Protein AF-A0AAW6DCC6-F1 (afdb_monomer_lite)

Foldseek 3Di:
DVVVCLVVLHAAEDEDFLVLADDPPLQPPRHQAEFEDPPQPDDPLAKAFADDPPGDRSSRIYDYDDDDPPDRGDRVVGRVSLVVQQVVVCVVVVPDGSVNSVVSVNVRHDPDDHRPDHRHHDDPPPDDPPDDDDDPVPDDPVRVVVVVVVCVVVVDDDAAEDCDDPDPRHDDCPVSDDDD

Radius of gyration: 19.12 Å; chains: 1; bounding box: 44×38×49 Å

InterPro domains:
  IPR036852 Peptidase S8/S53 domain superfamily [SSF52743] (4-107)

Organism: Mediterraneibacter gnavus (NCBI:txid33038)

Sequence (180 aa):
MRKKLLKQNTIIVAAYHNNNIRTYPACFPGVFGVRQDREGVLCENQFMFQQQAGVCCENLIVAHRWGSQGETASNSYAAPVISGYITKFLEHKPEAKFQQVSKFLKCKSEKGQEYPSALQKVLRKERSIEIPIIVGLGLFCDEMLQLRNCFTKSGYGVVILQEIKTTSDAIPMDYYFEEK

Secondary structure (DSSP, 8-state):
-HHHHHHTT--EEEEPPTTSB--TTTTSTTEEEEEE-SSS-S-TT-EEE---TTS-GGG-EEE---S-TTSPP-GGGHHHHHHHHHHHHHHH-TT--HHHHHHHHHHHSB-S---SSPPBSS--TTS---S-----TT--HHHHHHHHHHHHHTT-----EESS--STTPEEGGGTSPP-

pLDDT: mean 82.65, std 12.83, range [42.31, 97.5]

Structure (mmCIF, N/CA/C/O backbone):
data_AF-A0AAW6DCC6-F1
#
_entry.id   AF-A0AAW6DCC6-F1
#
loop_
_atom_site.group_PDB
_atom_site.id
_atom_site.type_symbol
_atom_site.label_atom_id
_atom_site.label_alt_id
_atom_site.label_comp_id
_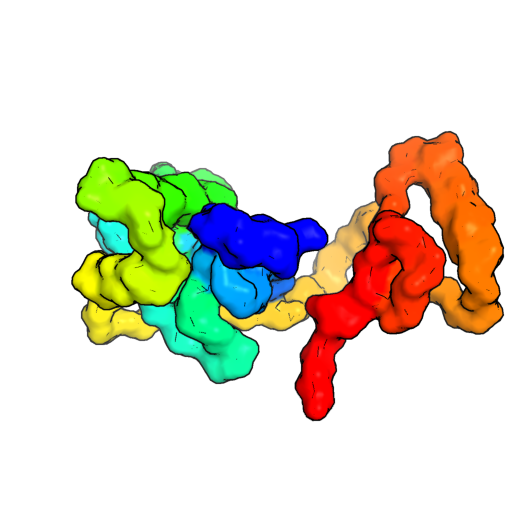atom_site.label_asym_id
_atom_site.label_entity_id
_atom_site.label_seq_id
_atom_site.pdbx_PDB_ins_code
_atom_site.Cartn_x
_atom_site.Cartn_y
_atom_site.Cartn_z
_atom_site.occupancy
_atom_site.B_iso_or_equiv
_atom_site.auth_seq_id
_atom_site.auth_comp_id
_atom_site.auth_asym_id
_atom_site.auth_atom_id
_atom_site.pdbx_PDB_model_num
ATOM 1 N N . MET A 1 1 ? 2.034 -14.257 -5.973 1.00 53.94 1 MET A N 1
ATOM 2 C CA . MET A 1 1 ? 2.080 -13.976 -4.518 1.00 53.94 1 MET A CA 1
ATOM 3 C C . MET A 1 1 ? 0.792 -13.312 -4.003 1.00 53.94 1 MET A C 1
ATOM 5 O O . MET A 1 1 ? 0.061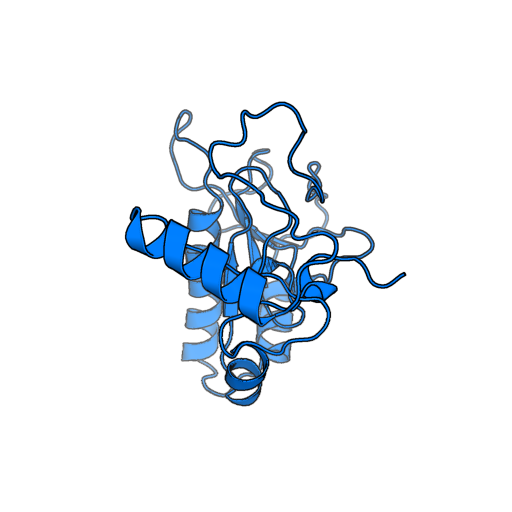 -13.982 -3.289 1.00 53.94 1 MET A O 1
ATOM 9 N N . ARG A 1 2 ? 0.417 -12.090 -4.435 1.00 57.75 2 ARG A N 1
ATOM 10 C CA . ARG A 1 2 ? -0.811 -11.368 -3.996 1.00 57.75 2 ARG A CA 1
ATOM 11 C C . ARG A 1 2 ? -2.111 -12.183 -4.052 1.00 57.75 2 ARG A C 1
ATOM 13 O O . ARG A 1 2 ? -2.798 -12.305 -3.048 1.00 57.75 2 ARG A O 1
ATOM 20 N N . LYS A 1 3 ? -2.438 -12.778 -5.210 1.00 60.53 3 LYS A N 1
ATOM 21 C CA . LYS A 1 3 ? -3.669 -13.579 -5.395 1.00 60.53 3 LYS A CA 1
ATOM 22 C C . LYS A 1 3 ? -3.776 -14.750 -4.403 1.00 60.53 3 LYS A C 1
ATOM 24 O O . LYS A 1 3 ? -4.884 -15.152 -4.080 1.00 60.53 3 LYS A O 1
ATOM 29 N N . LYS A 1 4 ? -2.647 -15.289 -3.921 1.00 66.69 4 LYS A N 1
ATOM 30 C CA . LYS A 1 4 ? -2.614 -16.366 -2.919 1.00 66.69 4 LYS A CA 1
ATOM 31 C C . LYS A 1 4 ? -2.893 -15.817 -1.515 1.00 66.69 4 LYS A C 1
ATOM 33 O O . LYS A 1 4 ? -3.758 -16.352 -0.840 1.00 66.69 4 LYS A O 1
ATOM 38 N N . LEU A 1 5 ? -2.252 -14.707 -1.142 1.00 69.81 5 LEU A N 1
ATOM 39 C CA . LEU A 1 5 ? -2.439 -14.044 0.157 1.00 69.81 5 LEU A CA 1
ATOM 40 C C . LEU A 1 5 ? -3.860 -13.489 0.339 1.00 69.81 5 LEU A C 1
ATOM 42 O O . LEU A 1 5 ? -4.485 -13.711 1.369 1.00 69.81 5 LEU A O 1
ATOM 46 N N . LEU A 1 6 ? -4.424 -12.857 -0.697 1.00 64.50 6 LEU A N 1
ATOM 47 C CA . LEU A 1 6 ? -5.812 -12.378 -0.651 1.00 64.50 6 LEU A CA 1
ATOM 48 C C . LEU A 1 6 ? -6.816 -13.533 -0.507 1.00 64.50 6 LEU A C 1
ATOM 50 O O . LEU A 1 6 ? -7.808 -13.400 0.202 1.00 64.50 6 LEU A O 1
ATOM 54 N N . LYS A 1 7 ? -6.546 -14.691 -1.129 1.00 68.00 7 LYS A N 1
ATOM 55 C CA . LYS A 1 7 ? -7.353 -15.911 -0.943 1.00 68.00 7 LYS A CA 1
ATOM 56 C C . LYS A 1 7 ? -7.233 -16.495 0.469 1.00 68.00 7 LYS A C 1
ATOM 58 O O . LYS A 1 7 ? -8.154 -17.165 0.912 1.00 68.00 7 LYS A O 1
ATOM 63 N N . GLN A 1 8 ? -6.132 -16.225 1.168 1.00 77.75 8 GLN A N 1
ATOM 64 C CA . GLN A 1 8 ? -5.892 -16.626 2.559 1.00 77.75 8 GLN A CA 1
ATOM 65 C C . GLN A 1 8 ? -6.407 -15.590 3.573 1.00 77.75 8 GLN A C 1
ATOM 67 O O . GLN A 1 8 ? -6.028 -15.638 4.738 1.00 77.75 8 GLN A O 1
ATOM 72 N N . ASN A 1 9 ? -7.246 -14.640 3.140 1.00 81.50 9 ASN A N 1
ATOM 73 C CA . ASN A 1 9 ? -7.773 -13.552 3.970 1.00 81.50 9 ASN A CA 1
ATOM 74 C C . ASN A 1 9 ? -6.679 -12.688 4.636 1.00 81.50 9 ASN A C 1
ATOM 76 O O . ASN A 1 9 ? -6.914 -12.049 5.657 1.00 81.50 9 ASN A O 1
ATOM 80 N N . THR A 1 10 ? -5.473 -12.645 4.060 1.00 88.12 10 THR A N 1
ATOM 81 C CA . THR A 1 10 ? -4.387 -11.799 4.563 1.00 88.12 10 THR A CA 1
ATOM 82 C C . THR A 1 10 ? -4.643 -10.341 4.193 1.00 88.12 10 THR A C 1
ATOM 84 O O . THR A 1 10 ? -4.795 -10.009 3.014 1.00 88.12 10 THR A O 1
ATOM 87 N N . ILE A 1 11 ? -4.640 -9.460 5.194 1.00 93.31 11 ILE A N 1
ATOM 88 C CA . ILE A 1 11 ? -4.696 -8.012 4.992 1.00 93.31 11 ILE A CA 1
ATOM 89 C C . ILE A 1 11 ? -3.291 -7.493 4.687 1.00 93.31 11 ILE A C 1
ATOM 91 O O . ILE A 1 11 ? -2.349 -7.764 5.426 1.00 93.31 11 ILE A O 1
ATOM 95 N N . ILE A 1 12 ? -3.147 -6.753 3.588 1.00 94.25 12 ILE A N 1
ATOM 96 C CA . ILE A 1 12 ? -1.859 -6.219 3.137 1.00 94.25 12 ILE A CA 1
ATOM 97 C C . ILE A 1 12 ? -1.893 -4.699 3.261 1.00 94.25 12 ILE A C 1
ATOM 99 O O . ILE A 1 12 ? -2.787 -4.054 2.712 1.00 94.25 12 ILE A O 1
ATOM 103 N N . VAL A 1 13 ? -0.893 -4.139 3.938 1.00 95.88 13 VAL A N 1
ATOM 104 C CA . VAL A 1 13 ? -0.618 -2.700 4.000 1.00 95.88 13 VAL A CA 1
ATOM 105 C C . VAL A 1 13 ? 0.744 -2.466 3.358 1.00 95.88 13 VAL A C 1
ATOM 107 O O . VAL A 1 13 ? 1.698 -3.174 3.674 1.00 95.88 13 VAL A O 1
ATOM 110 N N . ALA A 1 14 ? 0.846 -1.512 2.438 1.00 94.25 14 ALA A N 1
ATOM 111 C CA . ALA A 1 14 ? 2.095 -1.241 1.736 1.00 94.25 14 ALA A CA 1
ATOM 112 C C . ALA A 1 14 ? 2.299 0.255 1.502 1.00 94.25 14 ALA A C 1
ATOM 114 O O . ALA A 1 14 ? 1.384 0.966 1.088 1.00 94.25 14 ALA A O 1
ATOM 115 N N . ALA A 1 15 ? 3.522 0.719 1.752 1.00 93.12 15 ALA A N 1
ATOM 116 C CA . ALA A 1 15 ? 3.904 2.106 1.546 1.00 93.12 15 ALA A CA 1
ATOM 117 C C . ALA A 1 15 ? 4.224 2.401 0.075 1.00 93.12 15 ALA A C 1
ATOM 119 O O . ALA A 1 15 ? 4.800 1.577 -0.641 1.00 93.12 15 ALA A O 1
ATOM 120 N N . TYR A 1 16 ? 3.891 3.616 -0.352 1.00 91.12 16 TYR A N 1
ATOM 121 C CA . TYR A 1 16 ? 4.383 4.174 -1.609 1.00 91.12 16 TYR A CA 1
ATOM 122 C C . TYR A 1 16 ? 5.860 4.551 -1.545 1.00 91.12 16 TYR A C 1
ATOM 124 O O . TYR A 1 16 ? 6.420 4.726 -0.465 1.00 91.12 16 TYR A O 1
ATOM 132 N N . HIS A 1 17 ? 6.478 4.788 -2.705 1.00 86.88 17 HIS A N 1
ATOM 133 C CA . HIS A 1 17 ? 7.816 5.380 -2.767 1.00 86.88 17 HIS A CA 1
ATOM 134 C C . HIS A 1 17 ? 7.890 6.684 -1.965 1.00 86.88 17 HIS A C 1
ATOM 136 O O . HIS A 1 17 ? 6.961 7.490 -2.021 1.00 86.88 17 HIS A O 1
ATOM 142 N N . ASN A 1 18 ? 9.040 6.986 -1.358 1.00 84.88 18 ASN A N 1
ATOM 143 C CA . ASN A 1 18 ? 9.298 8.226 -0.609 1.00 84.88 18 ASN A CA 1
ATOM 144 C C . ASN A 1 18 ? 9.216 9.524 -1.435 1.00 84.88 18 ASN A C 1
ATOM 146 O O . ASN A 1 18 ? 9.450 10.600 -0.901 1.00 84.88 18 ASN A O 1
ATOM 150 N N . ASN A 1 19 ? 8.828 9.454 -2.705 1.00 81.81 19 ASN A N 1
ATOM 151 C CA . ASN A 1 19 ? 8.560 10.610 -3.561 1.00 81.81 19 ASN A CA 1
ATOM 152 C C . ASN A 1 19 ? 7.064 10.707 -3.928 1.00 81.81 19 ASN A C 1
ATOM 154 O O . ASN A 1 19 ? 6.723 11.411 -4.869 1.00 81.81 19 ASN A O 1
ATOM 158 N N . ASN A 1 20 ? 6.177 9.977 -3.235 1.00 85.62 20 ASN A N 1
ATOM 159 C CA . ASN A 1 20 ? 4.752 9.851 -3.577 1.00 85.62 20 ASN A CA 1
ATOM 160 C C . ASN A 1 20 ? 4.531 9.390 -5.026 1.00 85.62 20 ASN A C 1
ATOM 162 O O . ASN A 1 20 ? 3.673 9.906 -5.742 1.00 85.62 20 ASN A O 1
ATOM 166 N N . ILE A 1 21 ? 5.324 8.403 -5.445 1.00 85.25 21 ILE A N 1
ATOM 167 C CA . ILE A 1 21 ? 5.211 7.755 -6.752 1.00 85.25 21 ILE A CA 1
ATOM 168 C C . ILE A 1 21 ? 4.468 6.439 -6.563 1.00 85.25 21 ILE A C 1
ATOM 170 O O . ILE A 1 21 ? 4.719 5.718 -5.592 1.00 85.25 21 ILE A O 1
ATOM 174 N N . ARG A 1 22 ? 3.563 6.139 -7.498 1.00 85.06 22 ARG A N 1
ATOM 175 C CA . ARG A 1 22 ? 2.881 4.849 -7.597 1.00 85.06 22 ARG A CA 1
ATOM 176 C C . ARG A 1 22 ? 3.906 3.721 -7.596 1.00 85.06 22 ARG A C 1
ATOM 178 O O . ARG A 1 22 ? 4.792 3.671 -8.443 1.00 85.06 22 ARG A O 1
ATOM 185 N N . THR A 1 23 ? 3.765 2.807 -6.648 1.00 83.38 23 THR A N 1
ATOM 186 C CA . THR A 1 23 ? 4.609 1.620 -6.539 1.00 83.38 23 THR A CA 1
ATOM 187 C C . THR A 1 23 ? 3.766 0.407 -6.214 1.00 83.38 23 THR A C 1
ATOM 189 O O . THR A 1 23 ? 2.689 0.489 -5.618 1.00 83.38 23 THR A O 1
ATOM 192 N N . TYR A 1 24 ? 4.285 -0.748 -6.596 1.00 85.69 24 TYR A N 1
ATOM 193 C CA . TYR A 1 24 ? 3.701 -2.032 -6.258 1.00 85.69 24 TYR A CA 1
ATOM 194 C C . TYR A 1 24 ? 4.430 -2.613 -5.040 1.00 85.69 24 TYR A C 1
ATOM 196 O O . TYR A 1 24 ? 5.650 -2.481 -4.955 1.00 85.69 24 TYR A O 1
ATOM 204 N N . PRO A 1 25 ? 3.711 -3.228 -4.081 1.00 89.94 25 PRO A N 1
ATOM 205 C CA . PRO A 1 25 ? 2.302 -3.627 -4.160 1.00 89.94 25 PRO A CA 1
ATOM 206 C C . PRO A 1 25 ? 1.270 -2.568 -3.718 1.00 89.94 25 PRO A C 1
ATOM 208 O O . PRO A 1 25 ? 0.082 -2.872 -3.760 1.00 89.94 25 PRO A O 1
ATOM 211 N N . ALA A 1 26 ? 1.675 -1.358 -3.314 1.00 90.19 26 ALA A N 1
ATOM 212 C CA . ALA A 1 26 ? 0.780 -0.341 -2.737 1.00 90.19 26 ALA A CA 1
ATOM 213 C C . ALA A 1 26 ? -0.397 0.080 -3.642 1.00 90.19 26 ALA A C 1
ATOM 215 O O . ALA A 1 26 ? -1.468 0.372 -3.120 1.00 90.19 26 ALA A O 1
ATOM 216 N N . CYS A 1 27 ? -0.227 0.041 -4.969 1.00 88.81 27 CYS A N 1
ATOM 217 C CA . CYS A 1 27 ? -1.282 0.313 -5.959 1.00 88.81 27 CYS A CA 1
ATOM 218 C C . CYS A 1 27 ? -2.248 -0.854 -6.239 1.00 88.81 27 CYS A C 1
ATOM 220 O O . CYS A 1 27 ? -3.168 -0.693 -7.036 1.00 88.81 27 CYS A O 1
ATOM 222 N N . PHE A 1 28 ? -2.022 -2.060 -5.711 1.00 88.00 28 PHE A N 1
ATOM 223 C CA . PHE A 1 28 ? -2.854 -3.198 -6.105 1.00 88.00 28 PHE A CA 1
ATOM 224 C C . PHE A 1 28 ? -4.255 -3.147 -5.469 1.00 88.00 28 PHE A C 1
ATOM 226 O O . PHE A 1 28 ? -4.356 -2.906 -4.264 1.00 88.00 28 PHE A O 1
ATOM 233 N N . PRO A 1 29 ? -5.326 -3.504 -6.210 1.00 87.94 29 PRO A N 1
ATOM 234 C CA . PRO A 1 29 ? -6.647 -3.691 -5.616 1.00 87.94 29 PRO A CA 1
ATOM 235 C C . PRO A 1 29 ? -6.606 -4.706 -4.468 1.00 87.94 29 PRO A C 1
ATOM 237 O O . PRO A 1 29 ? -5.987 -5.775 -4.594 1.00 87.94 29 PRO A O 1
ATOM 240 N N . GLY A 1 30 ? -7.266 -4.375 -3.355 1.00 89.38 30 GLY A N 1
ATOM 241 C CA . GLY A 1 30 ? -7.236 -5.181 -2.130 1.00 89.38 30 GLY A CA 1
ATOM 242 C C . GLY A 1 30 ? -5.988 -4.993 -1.255 1.00 89.38 30 GLY A C 1
ATOM 243 O O . GLY A 1 30 ? -5.783 -5.770 -0.323 1.00 89.38 30 GLY A O 1
ATOM 244 N N . VAL A 1 31 ? -5.146 -3.997 -1.542 1.00 94.25 31 VAL A N 1
ATOM 245 C CA . VAL A 1 31 ? -4.030 -3.572 -0.681 1.00 94.25 31 VAL A CA 1
ATOM 246 C C . VAL A 1 31 ? -4.354 -2.205 -0.092 1.00 94.25 31 VAL A C 1
ATOM 248 O O . VAL A 1 31 ? -4.841 -1.326 -0.793 1.00 94.25 31 VAL A O 1
ATOM 251 N N . PHE A 1 32 ? -4.062 -2.002 1.189 1.00 97.00 32 PHE A N 1
ATOM 252 C CA . PHE A 1 32 ? -4.100 -0.673 1.786 1.00 97.00 32 PHE A CA 1
ATOM 253 C C . PHE A 1 32 ? -2.802 0.065 1.449 1.00 97.00 32 PHE A C 1
ATOM 255 O O . PHE A 1 32 ? -1.752 -0.184 2.043 1.00 97.00 32 PHE A O 1
ATOM 262 N N . GLY A 1 33 ? -2.873 0.922 0.433 1.00 96.12 33 GLY A N 1
ATOM 263 C CA . GLY A 1 33 ? -1.758 1.743 -0.036 1.00 96.12 33 GLY A CA 1
ATOM 264 C C . GLY A 1 33 ? -1.648 3.009 0.802 1.00 96.12 33 GLY A C 1
ATOM 265 O O . GLY A 1 33 ? -2.631 3.740 0.937 1.00 96.12 33 GLY A O 1
ATOM 266 N N . VAL A 1 34 ? -0.470 3.261 1.372 1.00 95.50 34 VAL A N 1
ATOM 267 C CA . VAL A 1 34 ? -0.283 4.332 2.359 1.00 95.50 34 VAL A CA 1
ATOM 268 C C . VAL A 1 34 ? 0.853 5.282 1.999 1.00 95.50 34 VAL A C 1
ATOM 270 O O . VAL A 1 34 ? 1.883 4.893 1.438 1.00 95.50 34 VAL A O 1
ATOM 273 N N . ARG A 1 35 ? 0.688 6.542 2.386 1.00 93.31 35 ARG A N 1
ATOM 274 C CA . ARG A 1 35 ? 1.736 7.562 2.373 1.00 93.31 35 ARG A CA 1
ATOM 275 C C . ARG A 1 35 ? 1.669 8.410 3.632 1.00 93.31 35 ARG A C 1
ATOM 277 O O . ARG A 1 35 ? 0.653 8.454 4.320 1.00 93.31 35 ARG A O 1
ATOM 284 N N . GLN A 1 36 ? 2.778 9.064 3.920 1.00 91.75 36 GLN A N 1
ATOM 285 C CA . GLN A 1 36 ? 2.880 9.973 5.045 1.00 91.75 36 GLN A CA 1
ATOM 286 C C . GLN A 1 36 ? 2.369 11.361 4.639 1.00 91.75 36 GLN A C 1
ATOM 288 O O . GLN A 1 36 ? 2.588 11.787 3.501 1.00 91.75 36 GLN A O 1
ATOM 293 N N . ASP A 1 37 ? 1.713 12.054 5.565 1.00 91.19 37 ASP A N 1
ATOM 294 C CA . ASP A 1 37 ? 1.382 13.467 5.435 1.00 91.19 37 ASP A CA 1
ATOM 295 C C . ASP A 1 37 ? 2.664 14.307 5.394 1.00 91.19 37 ASP A C 1
ATOM 297 O O . ASP A 1 37 ? 3.523 14.226 6.269 1.00 91.19 37 ASP A O 1
ATOM 301 N N . ARG A 1 38 ? 2.815 15.095 4.339 1.00 86.69 38 ARG A N 1
ATOM 302 C CA . ARG A 1 38 ? 3.950 16.004 4.125 1.00 86.69 38 ARG A CA 1
ATOM 303 C C . ARG A 1 38 ? 3.539 17.464 4.146 1.00 86.69 38 ARG A C 1
ATOM 305 O O . ARG A 1 38 ? 4.409 18.323 4.143 1.00 86.69 38 ARG A O 1
ATOM 312 N N . GLU A 1 39 ? 2.239 17.706 4.126 1.00 86.75 39 GLU A N 1
ATOM 313 C CA . GLU A 1 39 ? 1.622 19.018 3.991 1.00 86.75 39 GLU A CA 1
ATOM 314 C C . GLU A 1 39 ? 1.175 19.541 5.368 1.00 86.75 39 GLU A C 1
ATOM 316 O O . GLU A 1 39 ? 0.868 20.718 5.506 1.00 86.75 39 GLU A O 1
ATOM 321 N N . GLY A 1 40 ? 1.181 18.681 6.398 1.00 87.44 40 GLY A N 1
ATOM 322 C CA . GLY A 1 40 ? 0.886 19.053 7.783 1.00 87.44 40 GLY A CA 1
ATOM 323 C C . GLY A 1 40 ? -0.599 19.312 8.029 1.00 87.44 40 GLY A C 1
ATOM 324 O O . GLY A 1 40 ? -0.948 20.145 8.861 1.00 87.44 40 GLY A O 1
ATOM 325 N N . VAL A 1 41 ? -1.467 18.635 7.276 1.00 89.88 41 VAL A N 1
ATOM 326 C CA . VAL A 1 41 ? -2.930 18.787 7.350 1.00 89.88 41 VAL A CA 1
ATOM 327 C C . VAL A 1 41 ? -3.546 17.931 8.453 1.00 89.88 41 VAL A C 1
ATOM 329 O O . VAL A 1 41 ? -4.598 18.275 8.984 1.00 89.88 41 VAL A O 1
ATOM 332 N N . LEU A 1 42 ? -2.905 16.814 8.789 1.00 91.12 42 LEU A N 1
ATOM 333 C CA . LEU A 1 42 ? -3.354 15.878 9.808 1.00 91.12 42 LEU A CA 1
ATOM 334 C C . LEU A 1 42 ? -2.690 16.194 11.152 1.00 91.12 42 LEU A C 1
ATOM 336 O O . LEU A 1 42 ? -1.518 16.555 11.212 1.00 91.12 42 LEU A O 1
ATOM 340 N N . CYS A 1 43 ? -3.427 16.007 12.242 1.00 89.62 43 CYS A N 1
ATOM 341 C CA . CYS A 1 43 ? -2.902 15.988 13.604 1.00 89.62 43 CYS A CA 1
ATOM 342 C C . CYS A 1 43 ? -2.455 14.576 14.009 1.00 89.62 43 CYS A C 1
ATOM 344 O O . CYS A 1 43 ? -2.657 13.592 13.292 1.00 89.62 43 CYS A O 1
ATOM 346 N N . GLU A 1 44 ? -1.857 14.459 15.194 1.00 86.50 44 GLU A N 1
ATOM 347 C CA . GLU A 1 44 ? -1.399 13.177 15.719 1.00 86.50 44 GLU A CA 1
ATOM 348 C C . GLU A 1 44 ? -2.515 12.117 15.746 1.00 86.50 44 GLU A C 1
ATOM 350 O O . GLU A 1 44 ? -3.656 12.403 16.105 1.00 86.50 44 GLU A O 1
ATOM 355 N N . ASN A 1 45 ? -2.177 10.875 15.375 1.00 86.56 45 ASN A N 1
ATOM 356 C CA . ASN A 1 45 ? -3.117 9.754 15.252 1.00 86.56 45 ASN A CA 1
ATOM 357 C C . ASN A 1 45 ? -4.239 9.963 14.219 1.00 86.56 45 ASN A C 1
ATOM 359 O O . ASN A 1 45 ? -5.226 9.228 14.224 1.00 86.56 45 ASN A O 1
ATOM 363 N N . GLN A 1 46 ? -4.112 10.922 13.306 1.00 93.50 46 GLN A N 1
ATOM 364 C CA . GLN A 1 46 ? -5.076 11.082 12.225 1.00 93.50 46 GLN A CA 1
ATOM 365 C C . GLN A 1 46 ? -4.595 10.435 10.930 1.00 93.50 46 GLN A C 1
ATOM 367 O O . GLN A 1 46 ? -3.402 10.317 10.636 1.00 93.50 46 GLN A O 1
ATOM 372 N N . PHE A 1 47 ? -5.565 9.999 10.137 1.00 96.12 47 PHE A N 1
ATOM 373 C CA . PHE A 1 47 ? -5.363 9.566 8.766 1.00 96.12 47 PHE A CA 1
ATOM 374 C C . PHE A 1 47 ? -6.614 9.873 7.951 1.00 96.12 47 PHE A C 1
ATO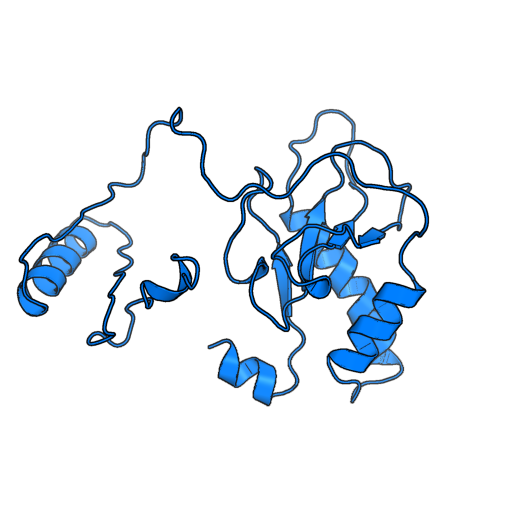M 376 O O . PHE A 1 47 ? -7.716 9.978 8.490 1.00 96.12 47 PHE A O 1
ATOM 383 N N . MET A 1 48 ? -6.456 9.977 6.639 1.00 95.62 48 MET A N 1
ATOM 384 C CA . MET A 1 48 ? -7.553 10.237 5.714 1.00 95.62 48 MET A CA 1
ATOM 385 C C . MET A 1 48 ? -7.447 9.382 4.454 1.00 95.62 48 MET A C 1
ATOM 387 O O . MET A 1 48 ? -6.382 8.858 4.122 1.00 95.62 48 MET A O 1
ATOM 391 N N . PHE A 1 49 ? -8.560 9.277 3.733 1.00 95.12 49 PHE A N 1
ATOM 392 C CA . PHE A 1 49 ? -8.585 8.759 2.369 1.00 95.12 49 PHE A CA 1
ATOM 393 C C . PHE A 1 49 ? -8.588 9.933 1.394 1.00 95.12 49 PHE A C 1
ATOM 395 O O . PHE A 1 49 ? -9.526 10.728 1.385 1.00 95.12 49 PHE A O 1
ATOM 402 N N . GLN A 1 50 ? -7.561 10.033 0.556 1.00 92.56 50 GLN A N 1
ATOM 403 C CA . GLN A 1 50 ? -7.593 10.937 -0.590 1.00 92.56 50 GLN A CA 1
ATOM 404 C C . GLN A 1 50 ? -8.488 10.345 -1.691 1.00 92.56 50 GLN A C 1
ATOM 406 O O . GLN A 1 50 ? -8.626 9.127 -1.816 1.00 92.56 50 GLN A O 1
ATOM 411 N N . GLN A 1 51 ? -9.061 11.210 -2.528 1.00 87.88 51 GLN A N 1
ATOM 412 C CA . GLN A 1 51 ? -9.646 10.816 -3.806 1.00 87.88 51 GLN A CA 1
ATOM 413 C C . GLN A 1 51 ? -8.729 11.214 -4.963 1.00 87.88 51 GLN A C 1
ATOM 415 O O . GLN A 1 51 ? -8.235 12.336 -5.022 1.00 87.88 51 GLN A O 1
ATOM 420 N N . GLN A 1 52 ? -8.501 10.289 -5.891 1.00 86.88 52 GLN A N 1
ATOM 421 C CA . GLN A 1 52 ? -7.770 10.547 -7.125 1.00 86.88 52 GLN A CA 1
ATOM 422 C C . GLN A 1 52 ? -8.340 9.657 -8.229 1.00 86.88 52 GLN A C 1
ATOM 424 O O . GLN A 1 52 ? -8.485 8.448 -8.044 1.00 86.88 52 GLN A O 1
ATOM 429 N N . ALA A 1 53 ? -8.647 10.247 -9.384 1.00 84.19 53 ALA A N 1
ATOM 430 C CA . ALA A 1 53 ? -9.173 9.509 -10.526 1.00 84.19 53 ALA A CA 1
ATOM 431 C C . ALA A 1 53 ? -8.211 8.384 -10.962 1.00 84.19 53 ALA A C 1
ATOM 433 O O . ALA A 1 53 ? -6.990 8.570 -11.030 1.00 84.19 53 ALA A O 1
ATOM 434 N N . GLY A 1 54 ? -8.769 7.206 -11.256 1.00 81.44 54 GLY A N 1
ATOM 435 C CA . GLY A 1 54 ? -8.000 6.043 -11.711 1.00 81.44 54 GLY A CA 1
ATOM 436 C C . GLY A 1 54 ? -7.119 5.391 -10.636 1.00 81.44 54 GLY A C 1
ATOM 437 O O . GLY A 1 54 ? -6.105 4.783 -10.977 1.00 81.44 54 GLY A O 1
ATOM 438 N N . VAL A 1 55 ? -7.453 5.545 -9.349 1.00 83.81 55 VAL A N 1
ATOM 439 C CA . VAL A 1 55 ? -6.845 4.797 -8.232 1.00 83.81 55 VAL A CA 1
ATOM 440 C C . VAL A 1 55 ? -7.945 4.326 -7.289 1.00 83.81 55 VAL A C 1
ATOM 442 O O . VAL A 1 55 ? -8.857 5.089 -6.974 1.00 83.81 55 VAL A O 1
ATOM 445 N N . CYS A 1 56 ? -7.868 3.082 -6.815 1.00 87.81 56 CYS A N 1
ATOM 446 C CA . CYS A 1 56 ? -8.830 2.589 -5.836 1.00 87.81 56 CYS A CA 1
ATOM 447 C C . CYS A 1 56 ? -8.642 3.310 -4.493 1.00 87.81 56 CYS A C 1
ATOM 449 O O . CYS A 1 56 ? -7.521 3.578 -4.059 1.00 87.81 56 CYS A O 1
ATOM 451 N N . CYS A 1 57 ? -9.748 3.615 -3.814 1.00 89.88 57 CYS A N 1
ATOM 452 C CA . CYS A 1 57 ? -9.724 4.404 -2.582 1.00 89.88 57 CYS A CA 1
ATOM 453 C C . CYS A 1 57 ? -8.873 3.761 -1.475 1.00 89.88 57 CYS A C 1
ATOM 455 O O . CYS A 1 57 ? -8.168 4.464 -0.763 1.00 89.88 57 CYS A O 1
ATOM 457 N N . GLU A 1 58 ? -8.870 2.430 -1.359 1.00 93.25 58 GLU A N 1
ATOM 458 C CA . GLU A 1 58 ? -8.043 1.698 -0.395 1.00 93.25 58 GLU A CA 1
ATOM 459 C C . GLU A 1 58 ? -6.542 1.938 -0.582 1.00 93.25 58 GLU A C 1
ATOM 461 O O . GLU A 1 58 ? -5.775 1.811 0.369 1.00 93.25 58 GLU A O 1
ATOM 466 N N . ASN A 1 59 ? -6.127 2.324 -1.789 1.00 93.75 59 ASN A N 1
ATOM 467 C CA . ASN A 1 59 ? -4.745 2.610 -2.119 1.00 93.75 59 ASN A CA 1
ATOM 468 C C . ASN A 1 59 ? -4.365 4.072 -1.836 1.00 93.75 59 ASN A C 1
ATOM 470 O O . ASN A 1 59 ? -3.252 4.462 -2.160 1.00 93.75 59 ASN A O 1
ATOM 474 N N . LEU A 1 60 ? -5.254 4.907 -1.294 1.00 93.94 60 LEU A N 1
ATOM 475 C CA . LEU A 1 60 ? -5.043 6.353 -1.156 1.00 93.94 60 LEU A CA 1
ATOM 476 C C . LEU A 1 60 ? -5.086 6.825 0.301 1.00 93.94 60 LEU A C 1
ATOM 478 O O . LEU A 1 60 ? -5.641 7.881 0.608 1.00 93.94 60 LEU A O 1
ATOM 482 N N . ILE A 1 61 ? -4.497 6.058 1.215 1.00 95.69 61 ILE A N 1
ATOM 483 C CA . ILE A 1 61 ? -4.455 6.440 2.626 1.00 95.69 61 ILE A CA 1
ATOM 484 C C . ILE A 1 61 ? -3.283 7.391 2.877 1.00 95.69 61 ILE A C 1
ATOM 486 O O . ILE A 1 61 ? -2.143 7.113 2.500 1.00 95.69 61 ILE A O 1
ATOM 490 N N . VAL A 1 62 ? -3.560 8.499 3.559 1.00 94.69 62 VAL A N 1
ATOM 491 C CA . VAL A 1 62 ? -2.547 9.413 4.091 1.00 94.69 62 VAL A CA 1
ATOM 492 C C . VAL A 1 62 ? -2.604 9.370 5.603 1.00 94.69 62 VAL A C 1
ATOM 494 O O . VAL A 1 62 ? -3.668 9.608 6.162 1.00 94.69 62 VAL A O 1
ATOM 497 N N . ALA A 1 63 ? -1.490 9.065 6.257 1.00 94.19 63 ALA A N 1
ATOM 498 C CA . ALA A 1 63 ? -1.391 9.052 7.713 1.00 94.19 63 ALA A CA 1
ATOM 499 C C . ALA A 1 63 ? -0.494 10.187 8.208 1.00 94.19 63 ALA A C 1
ATOM 501 O O . ALA A 1 63 ? 0.491 10.526 7.549 1.00 94.19 63 ALA A O 1
ATOM 502 N N . HIS A 1 64 ? -0.823 10.728 9.380 1.00 91.00 64 HIS A N 1
ATOM 503 C CA . HIS A 1 64 ? -0.029 11.737 10.068 1.00 91.00 64 HIS A CA 1
ATOM 504 C C . HIS A 1 64 ? 1.460 11.377 10.118 1.00 91.00 64 HIS A C 1
ATOM 506 O O . HIS A 1 64 ? 1.856 10.218 10.292 1.00 91.00 64 HIS A O 1
ATOM 512 N N . ARG A 1 65 ? 2.300 12.401 9.982 1.00 81.06 65 ARG A N 1
ATOM 513 C CA . ARG A 1 65 ? 3.743 12.277 10.109 1.00 81.06 65 ARG A CA 1
ATOM 514 C C . ARG A 1 65 ? 4.178 12.329 11.566 1.00 81.06 65 ARG A C 1
ATOM 516 O O . ARG A 1 65 ? 4.163 13.384 12.177 1.00 81.06 65 ARG A O 1
ATOM 523 N N . TRP A 1 66 ? 4.701 11.219 12.074 1.00 67.38 66 TRP A N 1
ATOM 524 C CA . TRP A 1 66 ? 5.546 11.255 13.267 1.00 67.38 66 TRP A CA 1
ATOM 525 C C . TRP A 1 66 ? 6.976 11.672 12.902 1.00 67.38 66 TRP A C 1
ATOM 527 O O . TRP A 1 66 ? 7.507 11.225 11.882 1.00 67.38 66 TRP A O 1
ATOM 537 N N . GLY A 1 67 ? 7.568 12.542 13.719 1.00 62.66 67 GLY A N 1
ATOM 538 C CA . GLY A 1 67 ? 8.943 13.027 13.572 1.00 62.66 67 GLY A CA 1
ATOM 539 C C . GLY A 1 67 ? 9.063 14.534 13.799 1.00 62.66 67 GLY A C 1
ATOM 540 O O . GLY A 1 67 ? 8.107 15.285 13.608 1.00 62.66 67 GLY A O 1
ATOM 541 N N . SER A 1 68 ? 10.249 14.974 14.213 1.00 56.78 68 SER A N 1
ATOM 542 C CA . SER A 1 68 ? 10.566 16.394 14.399 1.00 56.78 68 SER A CA 1
ATOM 543 C C . SER A 1 68 ? 10.721 17.127 13.054 1.00 56.78 68 SER A C 1
ATOM 545 O O . SER A 1 68 ? 10.980 16.512 12.010 1.00 56.78 68 SER A O 1
ATOM 547 N N . GLN A 1 69 ? 10.552 18.457 13.052 1.00 53.12 69 GLN A N 1
ATOM 548 C CA . GLN A 1 69 ? 10.855 19.267 11.868 1.00 53.12 69 GLN A CA 1
ATOM 549 C C . GLN A 1 69 ? 12.329 19.064 11.476 1.00 53.12 69 GLN A C 1
ATOM 551 O O . GLN A 1 69 ? 13.222 19.365 12.259 1.00 53.12 69 GLN A O 1
ATOM 556 N N . GLY A 1 70 ? 12.579 18.547 10.269 1.00 54.28 70 GLY A N 1
ATOM 557 C CA . GLY A 1 70 ? 13.931 18.316 9.738 1.00 54.28 70 GLY A CA 1
ATOM 558 C C . GLY A 1 70 ? 14.268 16.857 9.418 1.00 54.28 70 GLY A C 1
ATOM 559 O O . GLY A 1 70 ? 15.193 16.609 8.649 1.00 54.28 70 GLY A O 1
ATOM 560 N N . GLU A 1 71 ? 13.500 15.882 9.913 1.00 62.66 71 GLU A N 1
ATOM 561 C CA . GLU A 1 71 ? 13.676 14.488 9.484 1.00 62.66 71 GLU A CA 1
ATOM 562 C C . GLU A 1 71 ? 13.267 14.307 8.009 1.00 62.66 71 GLU A C 1
ATOM 564 O O . GLU A 1 71 ? 12.456 15.061 7.459 1.00 62.66 71 GLU A O 1
ATOM 569 N N . THR A 1 72 ? 13.816 13.305 7.327 1.00 64.38 72 THR A N 1
ATOM 570 C CA . THR A 1 72 ? 13.429 13.018 5.940 1.00 64.38 72 THR A CA 1
ATOM 571 C C . THR A 1 72 ? 12.066 12.321 5.908 1.00 64.38 72 THR A C 1
ATOM 573 O O . THR A 1 72 ? 11.850 11.308 6.570 1.00 64.38 72 THR A O 1
ATOM 576 N N . ALA A 1 73 ? 11.115 12.868 5.143 1.00 67.62 73 ALA A N 1
ATOM 577 C CA . ALA A 1 73 ? 9.789 12.268 4.997 1.00 67.62 73 ALA A CA 1
ATOM 578 C C . ALA A 1 73 ? 9.896 10.872 4.357 1.00 67.62 73 ALA A C 1
ATOM 580 O O . ALA A 1 73 ? 10.418 10.725 3.247 1.00 67.62 73 ALA A O 1
ATOM 581 N N . SER A 1 74 ? 9.368 9.853 5.035 1.00 79.94 74 SER A N 1
ATOM 582 C CA . SER A 1 74 ? 9.423 8.458 4.598 1.00 79.94 74 SER A CA 1
ATOM 583 C C . SER A 1 74 ? 8.048 7.821 4.725 1.00 79.94 74 SER A C 1
ATOM 585 O O . SER A 1 74 ? 7.482 7.686 5.810 1.00 79.94 74 SER A O 1
ATOM 587 N N . ASN A 1 75 ? 7.510 7.388 3.588 1.00 82.00 75 ASN A N 1
ATOM 588 C CA . ASN A 1 75 ? 6.186 6.776 3.524 1.00 82.00 75 ASN A CA 1
ATOM 589 C C . ASN A 1 75 ? 6.143 5.435 4.264 1.00 82.00 75 ASN A C 1
ATOM 591 O O . ASN A 1 75 ? 5.070 5.005 4.684 1.00 82.00 75 ASN A O 1
ATOM 595 N N . SER A 1 76 ? 7.299 4.806 4.485 1.00 78.62 76 SER A N 1
ATOM 596 C CA . SER A 1 76 ? 7.417 3.580 5.271 1.00 78.62 76 SER A CA 1
ATOM 597 C C . SER A 1 76 ? 6.897 3.737 6.700 1.00 78.62 76 SER A C 1
ATOM 599 O O . SER A 1 76 ? 6.387 2.765 7.245 1.00 78.62 76 SER A O 1
ATOM 601 N N . TYR A 1 77 ? 6.941 4.941 7.286 1.00 83.44 77 TYR A N 1
ATOM 602 C CA . TYR A 1 77 ? 6.400 5.190 8.628 1.00 83.44 77 TYR A CA 1
ATOM 603 C C . TYR A 1 77 ? 4.867 5.235 8.674 1.00 83.44 77 TYR A C 1
ATOM 605 O O . TYR A 1 77 ? 4.288 5.035 9.734 1.00 83.44 77 TYR A O 1
ATOM 613 N N . ALA A 1 78 ? 4.187 5.421 7.538 1.00 88.06 78 ALA A N 1
ATOM 614 C CA . ALA A 1 78 ? 2.724 5.389 7.479 1.00 88.06 78 ALA A CA 1
ATOM 615 C C . ALA A 1 78 ? 2.154 3.955 7.507 1.00 88.06 78 ALA A C 1
ATOM 617 O O . ALA A 1 78 ? 1.051 3.726 8.002 1.00 88.06 78 ALA A O 1
ATOM 618 N N . ALA A 1 79 ? 2.902 2.967 7.000 1.00 91.94 79 ALA A N 1
ATOM 619 C CA . ALA A 1 79 ? 2.481 1.562 6.973 1.00 91.94 79 ALA A CA 1
ATOM 620 C C . ALA A 1 79 ? 2.243 0.944 8.359 1.00 91.94 79 ALA A C 1
ATOM 622 O O . ALA A 1 79 ? 1.174 0.348 8.543 1.00 91.94 79 ALA A O 1
ATOM 623 N N . PRO A 1 80 ? 3.143 1.089 9.352 1.00 91.06 80 PRO A N 1
ATOM 624 C CA . PRO A 1 80 ? 2.900 0.561 10.690 1.00 91.06 80 PRO A CA 1
ATOM 625 C C . PRO A 1 80 ? 1.717 1.243 11.386 1.00 91.06 80 PRO A C 1
ATOM 627 O O . PRO A 1 80 ? 0.996 0.578 12.119 1.00 91.06 80 PRO A O 1
ATOM 630 N N . VAL A 1 81 ? 1.447 2.522 11.108 1.00 92.31 81 VAL A N 1
ATOM 631 C CA . VAL A 1 81 ? 0.319 3.264 11.700 1.00 92.31 81 VAL A CA 1
ATOM 632 C C . VAL A 1 81 ? -1.002 2.630 11.292 1.00 92.31 81 VAL A C 1
ATOM 634 O O . VAL A 1 81 ? -1.793 2.217 12.137 1.00 92.31 81 VAL A O 1
ATOM 637 N N . ILE A 1 82 ? -1.218 2.487 9.983 1.00 96.00 82 ILE A N 1
ATOM 638 C CA . ILE A 1 82 ? -2.438 1.872 9.455 1.00 96.00 82 ILE A CA 1
ATOM 639 C C . ILE A 1 82 ? -2.523 0.400 9.858 1.00 96.00 82 ILE A C 1
ATOM 641 O O . ILE A 1 82 ? -3.598 -0.066 10.232 1.00 96.00 82 ILE A O 1
ATOM 645 N N . SER A 1 83 ? -1.394 -0.311 9.877 1.00 95.25 83 SER A N 1
ATOM 646 C CA . SER A 1 83 ? -1.334 -1.676 10.414 1.00 95.25 83 SER A CA 1
ATOM 647 C C . SER A 1 83 ? -1.802 -1.731 11.871 1.00 95.25 83 SER A C 1
ATOM 649 O O . SER A 1 83 ? -2.588 -2.606 12.208 1.00 95.25 83 SER A O 1
ATOM 651 N N . GLY A 1 84 ? -1.420 -0.767 12.714 1.00 94.88 84 GLY A N 1
ATOM 652 C CA . GLY A 1 84 ? -1.861 -0.672 14.107 1.00 94.88 84 GLY A CA 1
ATOM 653 C C . GLY A 1 84 ? -3.376 -0.502 14.257 1.00 94.88 84 GLY A C 1
ATOM 654 O O . GLY A 1 84 ? -3.999 -1.215 15.046 1.00 94.88 84 GLY A O 1
ATOM 655 N N . TYR A 1 85 ? -3.997 0.371 13.452 1.00 96.38 85 TYR A N 1
ATOM 656 C CA . TYR A 1 85 ? -5.463 0.500 13.413 1.00 96.38 85 TYR A CA 1
ATOM 657 C C . TYR A 1 85 ? -6.143 -0.818 13.039 1.00 96.38 85 TYR A C 1
ATOM 659 O O . TYR A 1 85 ? -7.142 -1.198 13.654 1.00 96.38 85 TYR A O 1
ATOM 667 N N . ILE A 1 86 ? -5.608 -1.507 12.030 1.00 96.88 86 ILE A N 1
ATOM 668 C CA . ILE A 1 86 ? -6.147 -2.779 11.548 1.00 96.88 86 ILE A CA 1
ATOM 669 C C . ILE A 1 86 ? -5.999 -3.858 12.621 1.00 96.88 86 ILE A C 1
ATOM 671 O O . ILE A 1 86 ? -6.989 -4.506 12.946 1.00 96.88 86 ILE A O 1
ATOM 675 N N . THR A 1 87 ? -4.816 -4.019 13.215 1.00 96.12 87 THR A N 1
ATOM 676 C CA . THR A 1 87 ? -4.563 -5.017 14.262 1.00 96.12 87 THR A CA 1
ATOM 677 C C . THR A 1 87 ? -5.507 -4.828 15.443 1.00 96.12 87 THR A C 1
ATOM 679 O O . THR A 1 87 ? -6.186 -5.776 15.821 1.00 96.12 87 THR A O 1
ATOM 682 N N . LYS A 1 88 ? -5.670 -3.596 15.943 1.00 95.81 88 LYS A N 1
ATOM 683 C CA . LYS A 1 88 ? -6.597 -3.302 17.050 1.00 95.81 88 LYS A CA 1
ATOM 684 C C . LYS A 1 88 ? -8.050 -3.665 16.724 1.00 95.81 88 LYS A C 1
ATOM 686 O O . LYS A 1 88 ? -8.810 -4.097 17.590 1.00 95.81 88 LYS A O 1
ATOM 691 N N . PHE A 1 89 ? -8.467 -3.485 15.472 1.00 96.88 89 PHE A N 1
ATOM 692 C CA . PHE A 1 89 ? -9.791 -3.912 15.023 1.00 96.88 89 PHE A CA 1
ATOM 693 C C . PHE A 1 89 ? -9.909 -5.440 14.939 1.00 96.88 89 PHE A C 1
ATOM 695 O O . PHE A 1 89 ? -10.923 -5.997 15.360 1.00 96.88 89 PHE A O 1
ATOM 702 N N . LEU A 1 90 ? -8.873 -6.111 14.432 1.00 95.81 90 LEU A N 1
ATOM 703 C CA . LEU A 1 90 ? -8.827 -7.566 14.293 1.00 95.81 90 LEU A CA 1
ATOM 704 C C . LEU A 1 90 ? -8.722 -8.292 15.639 1.00 95.81 90 LEU A C 1
ATOM 706 O O . LEU A 1 90 ? -9.300 -9.361 15.766 1.00 95.81 90 LEU A O 1
ATOM 710 N N . GLU A 1 91 ? -8.107 -7.700 16.665 1.00 96.00 91 GLU A N 1
ATOM 711 C CA . GLU A 1 91 ? -8.119 -8.236 18.040 1.00 96.00 91 GLU A CA 1
ATOM 712 C C . GLU A 1 91 ? -9.545 -8.495 18.546 1.00 96.00 91 GLU A C 1
ATOM 714 O O . GLU A 1 91 ? -9.810 -9.488 19.215 1.00 96.00 91 GLU A O 1
ATOM 719 N N . HIS A 1 92 ? -10.487 -7.626 18.173 1.00 95.25 92 HIS A N 1
ATOM 720 C CA . HIS A 1 92 ? -11.893 -7.743 18.557 1.00 95.25 92 HIS A CA 1
ATOM 721 C C . HIS A 1 92 ? -12.728 -8.515 17.524 1.00 95.25 92 HIS A C 1
ATOM 723 O O . HIS A 1 92 ? -13.842 -8.946 17.825 1.00 95.25 92 HIS A O 1
ATOM 729 N N . LYS A 1 93 ? -12.232 -8.650 16.285 1.00 94.88 93 LYS A N 1
ATOM 730 C CA . LYS A 1 93 ? -12.902 -9.337 15.169 1.00 94.88 93 LYS A CA 1
ATOM 731 C C . LYS A 1 93 ? -11.892 -10.111 14.302 1.00 94.88 93 LYS A C 1
ATOM 733 O O . LYS A 1 93 ? -11.632 -9.684 13.175 1.00 94.88 93 LYS A O 1
ATOM 738 N N . PRO A 1 94 ? -11.363 -11.255 14.779 1.00 92.25 94 PRO A N 1
ATOM 739 C CA . PRO A 1 94 ? -10.246 -11.952 14.123 1.00 92.25 94 PRO A CA 1
ATOM 740 C C . PRO A 1 94 ? -10.553 -12.425 12.698 1.00 92.25 94 PRO A C 1
ATOM 742 O O . PRO A 1 94 ? -9.699 -12.376 11.819 1.00 92.25 94 PRO A O 1
ATOM 745 N N . GLU A 1 95 ? -11.807 -12.804 12.446 1.00 92.44 95 GLU A N 1
ATOM 746 C CA . GLU A 1 95 ? -12.279 -13.303 11.148 1.00 92.44 95 GLU A CA 1
ATOM 747 C C . GLU A 1 95 ? -12.718 -12.187 10.182 1.00 92.44 95 GLU A C 1
ATOM 749 O O . GLU A 1 95 ? -13.296 -12.456 9.121 1.00 92.44 95 GLU A O 1
ATOM 754 N N . ALA A 1 96 ? -12.510 -10.913 10.540 1.00 94.31 96 ALA A N 1
ATOM 755 C CA . ALA A 1 96 ? -12.943 -9.812 9.696 1.00 94.31 96 ALA A CA 1
ATOM 756 C C . ALA A 1 96 ? -12.197 -9.817 8.356 1.00 94.31 96 ALA A C 1
ATOM 758 O O . ALA A 1 96 ? -10.973 -9.902 8.278 1.00 94.31 96 ALA A O 1
ATOM 759 N N . LYS A 1 97 ? -12.961 -9.688 7.272 1.00 94.25 97 LYS A N 1
ATOM 760 C CA . LYS A 1 97 ? -12.422 -9.663 5.909 1.00 94.25 97 LYS A CA 1
ATOM 761 C C . LYS A 1 97 ? -12.057 -8.245 5.488 1.00 94.25 97 LYS A C 1
ATOM 763 O O . LYS A 1 97 ? -12.523 -7.264 6.073 1.00 94.25 97 LYS A O 1
ATOM 768 N N . PHE A 1 98 ? -11.311 -8.134 4.390 1.00 94.00 98 PHE A N 1
ATOM 769 C CA . PHE A 1 98 ? -10.868 -6.861 3.807 1.00 94.00 98 PHE A CA 1
ATOM 770 C C . PHE A 1 98 ? -11.954 -5.772 3.767 1.00 94.00 98 PHE A C 1
ATOM 772 O O . PHE A 1 98 ? -11.707 -4.638 4.164 1.00 94.00 98 PHE A O 1
ATOM 779 N N . GLN A 1 99 ? -13.178 -6.111 3.349 1.00 94.25 99 GLN A N 1
ATOM 780 C CA . GLN A 1 99 ? -14.283 -5.147 3.260 1.00 94.25 99 GLN A CA 1
ATOM 781 C C . GLN A 1 99 ? -14.715 -4.594 4.626 1.00 94.25 99 GLN A C 1
ATOM 783 O O . GLN A 1 99 ? -15.019 -3.408 4.749 1.00 94.25 99 GLN A O 1
ATOM 788 N N . GLN A 1 100 ? -14.710 -5.425 5.672 1.00 96.50 100 GLN A N 1
ATOM 789 C CA . GLN A 1 100 ? -15.039 -4.989 7.032 1.00 96.50 100 GLN A CA 1
ATOM 790 C C . GLN A 1 100 ? -13.939 -4.085 7.595 1.00 96.50 100 GLN A C 1
ATOM 792 O O . GLN A 1 100 ? -14.252 -3.060 8.197 1.00 96.50 100 GLN A O 1
ATOM 797 N N . VAL A 1 101 ? -12.672 -4.420 7.333 1.00 97.19 101 VAL A N 1
ATOM 798 C CA . VAL A 1 101 ? -11.515 -3.584 7.690 1.00 97.19 101 VAL A CA 1
ATOM 799 C C . VAL A 1 101 ? -11.561 -2.244 6.950 1.00 97.19 101 VAL A C 1
ATOM 801 O O . VAL A 1 101 ? -11.437 -1.194 7.569 1.00 97.19 101 VAL A O 1
ATOM 804 N N . SER A 1 102 ? -11.823 -2.256 5.640 1.00 96.56 102 SER A N 1
ATOM 805 C CA . SER A 1 102 ? -11.952 -1.045 4.820 1.00 96.56 102 SER A CA 1
ATOM 806 C C . SER A 1 102 ? -13.069 -0.135 5.339 1.00 96.56 102 SER A C 1
ATOM 808 O O . SER A 1 102 ? -12.866 1.068 5.505 1.00 96.56 102 SER A O 1
ATOM 810 N N . LYS A 1 103 ? -14.230 -0.707 5.692 1.00 96.88 103 LYS A N 1
ATOM 811 C CA . LYS A 1 103 ? -15.332 0.041 6.312 1.00 96.88 103 LYS A CA 1
ATOM 812 C C . LYS A 1 103 ? -14.927 0.639 7.660 1.00 96.88 103 LYS A C 1
ATOM 814 O O . LYS A 1 103 ? -15.214 1.806 7.904 1.00 96.88 103 LYS A O 1
ATOM 819 N N . PHE A 1 104 ? -14.248 -0.129 8.513 1.00 97.50 104 PHE A N 1
ATOM 820 C CA . PHE A 1 104 ? -13.738 0.362 9.794 1.00 97.50 104 PHE A CA 1
ATOM 821 C C . PHE A 1 104 ? -12.782 1.549 9.611 1.00 97.50 104 PHE A C 1
ATOM 823 O O . PHE A 1 104 ? -12.986 2.589 10.237 1.00 97.50 104 PHE A O 1
ATOM 830 N N . LEU A 1 105 ? -11.800 1.432 8.712 1.00 97.31 105 LEU A N 1
ATOM 831 C CA . LEU A 1 105 ? -10.846 2.505 8.436 1.00 97.31 105 LEU A CA 1
ATOM 832 C C . LEU A 1 105 ? -11.549 3.761 7.907 1.00 97.31 105 LEU A C 1
ATOM 834 O O . LEU A 1 105 ? -11.295 4.847 8.413 1.00 97.31 105 LEU A O 1
ATOM 838 N N . LYS A 1 106 ? -12.492 3.628 6.964 1.00 95.69 106 LYS A N 1
ATOM 839 C CA . LYS A 1 106 ? -13.294 4.760 6.451 1.00 95.69 106 LYS A CA 1
ATOM 840 C C . LYS A 1 106 ? -14.157 5.432 7.524 1.00 95.69 106 LYS A C 1
ATOM 842 O O . LYS A 1 106 ? -14.467 6.615 7.426 1.00 95.69 106 LYS A O 1
ATOM 847 N N . CYS A 1 107 ? -14.592 4.685 8.537 1.00 95.31 107 CYS A N 1
ATOM 848 C CA . CYS A 1 107 ? -15.315 5.251 9.675 1.00 95.31 107 CYS A CA 1
ATOM 849 C C . CYS A 1 107 ? -14.395 6.002 10.646 1.00 95.31 107 CYS A C 1
ATOM 851 O O . CYS A 1 107 ? -14.877 6.897 11.334 1.00 95.31 107 CYS A O 1
ATOM 853 N N . LYS A 1 108 ? -13.114 5.625 10.726 1.00 95.75 108 LYS A N 1
ATOM 854 C CA . LYS A 1 108 ? -12.114 6.233 11.616 1.00 95.75 108 LYS A CA 1
ATOM 855 C C . LYS A 1 108 ? -11.317 7.368 10.980 1.00 95.75 108 LYS A C 1
ATOM 857 O O . LYS A 1 108 ? -10.705 8.126 11.717 1.00 95.75 108 LYS A O 1
ATOM 862 N N . SER A 1 109 ? -11.314 7.461 9.657 1.00 95.50 109 SER A N 1
ATOM 863 C CA . SER A 1 109 ? -10.584 8.489 8.927 1.00 95.50 109 SER A CA 1
ATOM 864 C C . SER A 1 109 ? -11.217 9.870 9.067 1.00 95.50 109 SER A C 1
ATOM 866 O O . SER A 1 109 ? -12.446 9.988 9.103 1.00 95.50 109 SER A O 1
ATOM 868 N N . GLU A 1 110 ? -10.382 10.900 8.996 1.00 95.00 110 GLU A N 1
ATOM 869 C CA . GLU A 1 110 ? -10.816 12.291 8.893 1.00 95.00 110 GLU A CA 1
ATOM 870 C C . GLU A 1 110 ? -11.601 12.538 7.597 1.00 95.00 110 GLU A C 1
ATOM 872 O O . GLU A 1 110 ? -11.330 11.938 6.549 1.00 95.00 110 GLU A O 1
ATOM 877 N N . LYS A 1 111 ? -12.615 13.406 7.683 1.00 89.25 111 LYS A N 1
ATOM 878 C CA . LYS A 1 111 ? -13.547 13.730 6.591 1.00 89.25 111 LYS A CA 1
ATOM 879 C C . LYS A 1 111 ? -13.577 15.235 6.346 1.00 89.25 111 LYS A C 1
ATOM 881 O O . LYS A 1 111 ? -13.392 16.016 7.269 1.00 89.25 111 LYS A O 1
ATOM 886 N N . GLY A 1 112 ? -13.888 15.631 5.113 1.00 74.81 112 GLY A N 1
ATOM 887 C CA . GLY A 1 112 ? -14.109 17.038 4.755 1.00 74.81 112 GLY A CA 1
ATOM 888 C C . GLY A 1 112 ? -12.840 17.856 4.506 1.00 74.81 112 GLY A C 1
ATOM 889 O O . GLY A 1 112 ? -12.947 19.034 4.190 1.00 74.81 112 GLY A O 1
ATOM 890 N N . GLN A 1 113 ? -11.659 17.242 4.602 1.00 75.50 113 GLN A N 1
ATOM 891 C CA . GLN A 1 113 ? -10.398 17.831 4.160 1.00 75.50 113 GLN A CA 1
ATOM 892 C C . GLN A 1 113 ? -9.968 17.195 2.837 1.00 75.50 113 GLN A C 1
ATOM 894 O O . GLN A 1 113 ? -10.063 15.977 2.670 1.00 75.50 113 GLN A O 1
ATOM 899 N N . GLU A 1 114 ? -9.487 18.010 1.901 1.00 83.19 114 GLU A N 1
ATOM 900 C CA . GLU A 1 114 ? -8.816 17.534 0.693 1.00 83.19 114 GLU A CA 1
ATOM 901 C C . GLU A 1 114 ? -7.305 17.547 0.905 1.00 83.19 114 GLU A C 1
ATOM 903 O O . GLU A 1 114 ? -6.743 18.509 1.425 1.00 83.19 114 GLU A O 1
ATOM 908 N N . TYR A 1 115 ? -6.634 16.473 0.488 1.00 87.94 115 TYR A N 1
ATOM 909 C CA . TYR A 1 115 ? -5.181 16.417 0.554 1.00 87.94 115 TYR A CA 1
ATOM 910 C C . TYR A 1 115 ? -4.577 16.991 -0.737 1.00 87.94 115 TYR A C 1
ATOM 912 O O . TYR A 1 115 ? -4.823 16.416 -1.806 1.00 87.94 115 TYR A O 1
ATOM 920 N N . PRO A 1 116 ? -3.758 18.058 -0.667 1.00 84.94 116 PRO A N 1
ATOM 921 C CA . PRO A 1 116 ? -3.433 18.884 -1.834 1.00 84.94 116 PRO A CA 1
ATOM 922 C C . PRO A 1 116 ? -2.471 18.203 -2.818 1.00 84.94 116 PRO A C 1
ATOM 924 O O . PRO A 1 116 ? -2.527 18.438 -4.023 1.00 84.94 116 PRO A O 1
ATOM 927 N N . SER A 1 117 ? -1.606 17.312 -2.332 1.00 85.19 117 SER A N 1
ATOM 928 C CA . SER A 1 117 ? -0.612 16.632 -3.167 1.00 85.19 117 SER A CA 1
ATOM 929 C C . SER A 1 117 ? -1.139 15.306 -3.727 1.00 85.19 117 SER A C 1
ATOM 931 O O . SER A 1 117 ? -1.535 14.413 -2.973 1.00 85.19 117 SER A O 1
ATOM 933 N N . ALA A 1 118 ? -1.094 15.124 -5.048 1.00 85.06 118 ALA A N 1
ATOM 934 C CA . ALA A 1 118 ? -1.497 13.888 -5.728 1.00 85.06 118 ALA A CA 1
ATOM 935 C C . ALA A 1 118 ? -0.389 12.818 -5.750 1.00 85.06 118 ALA A C 1
ATOM 937 O O . ALA A 1 118 ? 0.804 13.115 -5.644 1.00 85.06 118 ALA A O 1
ATOM 938 N N . LEU A 1 119 ? -0.786 11.558 -5.935 1.00 84.25 119 LEU A N 1
ATOM 939 C CA . LEU A 1 119 ? 0.131 10.453 -6.196 1.00 84.25 119 LEU A CA 1
ATOM 940 C C . LEU A 1 119 ? 0.586 10.489 -7.665 1.00 84.25 119 LEU A C 1
ATOM 942 O O . LEU A 1 119 ? -0.237 10.439 -8.586 1.00 84.25 119 LEU A O 1
ATOM 946 N N . GLN A 1 120 ? 1.898 10.557 -7.886 1.00 82.38 120 GLN A N 1
ATOM 947 C CA . GLN A 1 120 ? 2.498 10.687 -9.215 1.00 82.38 120 GLN A CA 1
ATOM 948 C C . GLN A 1 120 ? 2.660 9.325 -9.900 1.00 82.38 120 GLN A C 1
ATOM 950 O O . GLN A 1 120 ? 2.938 8.315 -9.252 1.00 82.38 120 GLN A O 1
ATOM 955 N N . LYS A 1 121 ? 2.510 9.297 -11.230 1.00 72.31 121 LYS A N 1
ATOM 956 C CA . LYS A 1 121 ? 2.677 8.083 -12.050 1.00 72.31 121 LYS A CA 1
ATOM 957 C C . LYS A 1 121 ? 4.125 7.838 -12.504 1.00 72.31 121 LYS A C 1
ATOM 959 O O . LYS A 1 121 ? 4.459 6.708 -12.832 1.00 72.31 121 LYS A O 1
ATOM 964 N N . VAL A 1 122 ? 4.976 8.868 -12.544 1.00 65.31 122 VAL A N 1
ATOM 965 C CA . VAL A 1 122 ? 6.279 8.820 -13.236 1.00 65.31 122 VAL A CA 1
ATOM 966 C C . VAL A 1 122 ? 7.402 9.350 -12.341 1.00 65.31 122 VAL A C 1
ATOM 968 O O . VAL A 1 122 ? 7.251 10.380 -11.685 1.00 65.31 122 VAL A O 1
ATOM 971 N N . LEU A 1 123 ? 8.550 8.663 -12.345 1.00 58.97 123 LEU A N 1
ATOM 972 C CA . LEU A 1 123 ? 9.819 9.202 -11.848 1.00 58.97 123 LEU A CA 1
ATOM 973 C C . LEU A 1 123 ? 10.232 10.362 -12.763 1.00 58.97 123 LEU A C 1
ATOM 975 O O . LEU A 1 123 ? 10.494 10.143 -13.944 1.00 58.97 123 LEU A O 1
ATOM 979 N N . ARG A 1 124 ? 10.265 11.601 -12.251 1.00 53.12 124 ARG A N 1
ATOM 980 C CA . ARG A 1 124 ? 10.757 12.754 -13.027 1.00 53.12 124 ARG A CA 1
ATOM 981 C C . ARG A 1 124 ? 12.128 12.413 -13.633 1.00 53.12 124 ARG A C 1
ATOM 983 O O . ARG A 1 124 ? 12.996 11.910 -12.923 1.00 53.12 124 ARG A O 1
ATOM 990 N N . LYS A 1 125 ? 12.293 12.698 -14.931 1.00 50.28 125 LYS A N 1
ATOM 991 C CA . LYS A 1 125 ? 13.437 12.332 -15.797 1.00 50.28 125 LYS A CA 1
ATOM 992 C C . LYS A 1 125 ? 14.821 12.786 -15.298 1.00 50.28 125 LYS A C 1
ATOM 994 O O . LYS A 1 125 ? 15.823 12.371 -15.861 1.00 50.28 125 LYS A O 1
ATOM 999 N N . GLU A 1 126 ? 14.884 13.635 -14.279 1.00 52.62 126 GLU A N 1
ATOM 1000 C CA . GLU A 1 126 ? 16.090 14.370 -13.876 1.00 52.62 126 GLU A CA 1
ATOM 1001 C C . GLU A 1 126 ? 16.962 13.663 -12.829 1.00 52.62 126 GLU A C 1
ATOM 1003 O O . GLU A 1 126 ? 17.838 14.288 -12.238 1.00 52.62 126 GLU A O 1
ATOM 1008 N N . ARG A 1 127 ? 16.756 12.370 -12.562 1.00 51.78 127 ARG A N 1
ATOM 1009 C CA . ARG A 1 127 ? 17.679 11.615 -11.701 1.00 51.78 127 ARG A CA 1
ATOM 1010 C C . ARG A 1 127 ? 18.569 10.730 -12.554 1.00 51.78 127 ARG A C 1
ATOM 1012 O O . ARG A 1 127 ? 18.061 10.009 -13.411 1.00 51.78 127 ARG A O 1
ATOM 1019 N N . SER A 1 128 ? 19.879 10.769 -12.298 1.00 55.3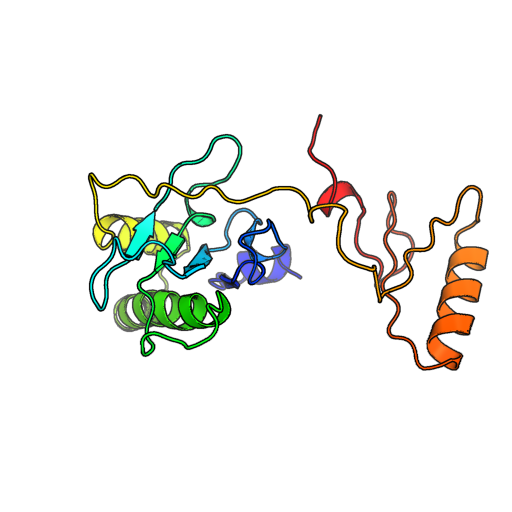8 128 SER A N 1
ATOM 1020 C CA . SER A 1 128 ? 20.803 9.778 -12.841 1.00 55.38 128 SER A CA 1
ATOM 1021 C C . SER A 1 128 ? 20.295 8.405 -12.428 1.00 55.38 128 SER A C 1
ATOM 1023 O O . SER A 1 128 ? 20.200 8.087 -11.241 1.00 55.38 128 SER A O 1
ATOM 1025 N N . ILE A 1 129 ? 19.884 7.615 -13.409 1.00 54.38 129 ILE A N 1
ATOM 1026 C CA . ILE A 1 129 ? 19.469 6.247 -13.165 1.00 54.38 129 ILE A CA 1
ATOM 1027 C C . ILE A 1 129 ? 20.750 5.474 -12.824 1.00 54.38 129 ILE A C 1
ATOM 1029 O O . ILE A 1 129 ? 21.531 5.148 -13.710 1.00 54.38 129 ILE A O 1
ATOM 1033 N N . GLU A 1 130 ? 20.983 5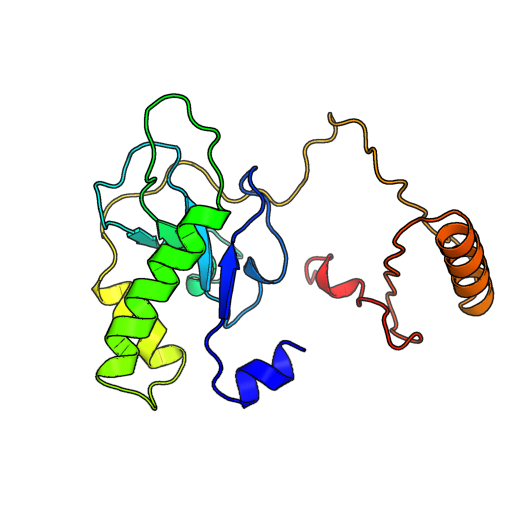.220 -11.536 1.00 59.47 130 GLU A N 1
ATOM 1034 C CA . GLU A 1 130 ? 22.112 4.396 -11.067 1.00 59.47 130 GLU A CA 1
ATOM 1035 C C . GLU A 1 130 ? 21.923 2.912 -11.421 1.00 59.47 130 GLU A C 1
ATOM 1037 O O . GLU A 1 130 ? 22.886 2.152 -11.490 1.00 59.47 130 GLU A O 1
ATOM 1042 N N . ILE A 1 131 ? 20.674 2.495 -11.659 1.00 65.44 131 ILE A N 1
ATOM 1043 C CA . ILE A 1 131 ? 20.304 1.109 -11.954 1.00 65.44 131 ILE A CA 1
ATOM 1044 C C . ILE A 1 131 ? 20.132 0.945 -13.470 1.00 65.44 131 ILE A C 1
ATOM 1046 O O . ILE A 1 131 ? 19.124 1.405 -14.005 1.00 65.44 131 ILE A O 1
ATOM 1050 N N . PRO A 1 132 ? 21.051 0.277 -14.185 1.00 69.00 132 PRO A N 1
ATOM 1051 C CA . PRO A 1 132 ? 20.954 0.151 -15.634 1.00 69.00 132 PRO A CA 1
ATOM 1052 C C . PRO A 1 132 ? 19.641 -0.531 -16.041 1.00 69.00 132 PRO A C 1
ATOM 1054 O O . PRO A 1 132 ? 19.350 -1.652 -15.627 1.00 69.00 132 PRO A O 1
ATOM 1057 N N . ILE A 1 133 ? 18.850 0.152 -16.872 1.00 76.94 133 ILE A N 1
ATOM 1058 C CA . ILE A 1 133 ? 17.670 -0.425 -17.522 1.00 76.94 133 ILE A CA 1
ATOM 1059 C C . ILE A 1 133 ? 18.108 -0.922 -18.893 1.00 76.94 133 ILE A C 1
ATOM 1061 O O . ILE A 1 133 ? 18.577 -0.138 -19.717 1.00 76.94 133 ILE A O 1
ATOM 1065 N N . ILE A 1 134 ? 17.933 -2.217 -19.141 1.00 78.69 134 ILE A N 1
ATOM 1066 C CA . ILE A 1 134 ? 18.279 -2.835 -20.420 1.00 78.69 134 ILE A CA 1
ATOM 1067 C C . ILE A 1 134 ? 17.003 -3.337 -21.072 1.00 78.69 134 ILE A C 1
ATOM 1069 O O . ILE A 1 134 ? 16.281 -4.156 -20.505 1.00 78.69 134 ILE A O 1
ATOM 1073 N N . VAL A 1 135 ? 16.733 -2.832 -22.272 1.00 80.62 135 VAL A N 1
ATOM 1074 C CA . VAL A 1 135 ? 15.597 -3.262 -23.083 1.00 80.62 135 VAL A CA 1
ATOM 1075 C C . VAL A 1 135 ? 16.109 -4.259 -24.118 1.00 80.62 135 VAL A C 1
ATOM 1077 O O . VAL A 1 135 ? 16.863 -3.891 -25.016 1.00 80.62 135 VAL A O 1
ATOM 1080 N N . GLY A 1 136 ? 15.713 -5.525 -23.985 1.00 76.44 136 GLY A N 1
ATOM 1081 C CA . GLY A 1 136 ? 16.079 -6.595 -24.912 1.00 76.44 136 GLY A CA 1
ATOM 1082 C C . GLY A 1 136 ? 15.231 -6.584 -26.180 1.00 76.44 136 GLY A C 1
ATOM 1083 O O . GLY A 1 136 ? 14.377 -7.449 -26.356 1.00 76.44 136 GLY A O 1
ATOM 1084 N N . LEU A 1 137 ? 15.424 -5.591 -27.050 1.00 75.81 137 LEU A N 1
ATOM 1085 C CA . LEU A 1 137 ? 14.704 -5.511 -28.323 1.00 75.81 137 LEU A CA 1
ATOM 1086 C C . LEU A 1 137 ? 15.153 -6.639 -29.262 1.00 75.81 137 LEU A C 1
ATOM 1088 O O . LEU A 1 137 ? 16.321 -6.706 -29.632 1.00 75.81 137 LEU A O 1
ATOM 1092 N N . GLY A 1 138 ? 14.218 -7.510 -29.649 1.00 76.38 138 GLY A N 1
ATOM 1093 C CA . GLY A 1 138 ? 14.483 -8.622 -30.567 1.00 76.38 138 GLY A CA 1
ATOM 1094 C C . GLY A 1 138 ? 15.251 -9.797 -29.958 1.00 76.38 138 GLY A C 1
ATOM 1095 O O . GLY A 1 138 ? 15.627 -10.696 -30.701 1.00 76.38 138 GLY A O 1
ATOM 1096 N N . LEU A 1 139 ? 15.469 -9.806 -28.639 1.00 79.06 139 LEU A N 1
ATOM 1097 C CA . LEU A 1 139 ? 16.116 -10.924 -27.957 1.00 79.06 139 LEU A CA 1
ATOM 1098 C C . LEU A 1 139 ? 15.120 -12.051 -27.674 1.00 79.06 139 LEU A C 1
ATOM 1100 O O . LEU A 1 139 ? 14.012 -11.821 -27.180 1.00 79.06 139 LEU A O 1
ATOM 1104 N N . PHE A 1 140 ? 15.545 -13.285 -27.923 1.00 81.00 140 PHE A N 1
ATOM 1105 C CA . PHE A 1 140 ? 14.826 -14.479 -27.500 1.00 81.00 140 PHE A CA 1
ATOM 1106 C C . PHE A 1 140 ? 14.935 -14.681 -25.980 1.00 81.00 140 PHE A C 1
ATOM 1108 O O . PHE A 1 140 ? 15.806 -14.130 -25.301 1.00 81.00 140 PHE A O 1
ATOM 1115 N N . CYS A 1 141 ? 14.048 -15.512 -25.421 1.00 75.88 141 CYS A N 1
ATOM 1116 C CA . CYS A 1 141 ? 14.021 -15.785 -23.979 1.00 75.88 141 CYS A CA 1
ATOM 1117 C C . CYS A 1 141 ? 15.371 -16.298 -23.446 1.00 75.88 141 CYS A C 1
ATOM 1119 O O . CYS A 1 141 ? 15.807 -15.859 -22.382 1.00 75.88 141 CYS A O 1
ATOM 1121 N N . ASP A 1 142 ? 16.055 -17.169 -24.190 1.00 83.75 142 ASP A N 1
ATOM 1122 C CA . ASP A 1 142 ? 17.346 -17.726 -23.773 1.00 83.75 142 ASP A CA 1
ATOM 1123 C C . ASP A 1 142 ? 18.459 -16.672 -23.757 1.00 83.75 142 ASP A C 1
ATOM 1125 O O . ASP A 1 142 ? 19.293 -16.665 -22.852 1.00 83.75 142 ASP A O 1
ATOM 1129 N N . GLU A 1 143 ? 18.443 -15.726 -24.696 1.00 86.12 143 GLU A N 1
ATOM 1130 C CA . GLU A 1 143 ? 19.404 -14.618 -24.746 1.00 86.12 143 GLU A CA 1
ATOM 1131 C C . GLU A 1 143 ? 19.196 -13.661 -23.565 1.00 86.12 143 GLU A C 1
ATOM 1133 O O . GLU A 1 143 ? 20.154 -13.238 -22.915 1.00 86.12 143 GLU A O 1
ATOM 1138 N N . MET A 1 144 ? 17.936 -13.398 -23.202 1.00 85.00 144 MET A N 1
ATOM 1139 C CA . MET A 1 144 ? 17.595 -12.638 -21.996 1.00 85.00 144 MET A CA 1
ATOM 1140 C C . MET A 1 144 ? 18.061 -13.341 -20.711 1.00 85.00 144 MET A C 1
ATOM 1142 O O . MET A 1 144 ? 18.519 -12.683 -19.773 1.00 85.00 144 MET A O 1
ATOM 1146 N N . LEU A 1 145 ? 17.989 -14.675 -20.657 1.00 85.00 145 LEU A N 1
ATOM 1147 C CA . LEU A 1 145 ? 18.499 -15.462 -19.529 1.00 85.00 145 LEU A CA 1
ATOM 1148 C C . LEU A 1 145 ? 20.030 -15.462 -19.463 1.00 85.00 145 LEU A C 1
ATOM 1150 O O . LEU A 1 145 ? 20.595 -15.360 -18.372 1.00 85.00 145 LEU A O 1
ATOM 1154 N N . GLN A 1 146 ? 20.713 -15.533 -20.606 1.00 88.50 146 GLN A N 1
ATOM 1155 C CA . GLN A 1 146 ? 22.168 -15.396 -20.661 1.00 88.50 146 GLN A CA 1
ATOM 1156 C C . GLN A 1 146 ? 22.607 -14.021 -20.155 1.00 88.50 146 GLN A C 1
ATOM 1158 O O . GLN A 1 146 ? 23.488 -13.939 -19.298 1.00 88.50 146 GLN A O 1
ATOM 1163 N N . LEU A 1 147 ? 21.937 -12.956 -20.600 1.00 87.81 147 LEU A N 1
ATOM 1164 C CA . LEU A 1 147 ? 22.201 -11.595 -20.145 1.00 87.81 147 LEU A CA 1
ATOM 1165 C C . LEU A 1 147 ? 22.014 -11.468 -18.628 1.00 87.81 147 LEU A C 1
ATOM 1167 O O . LEU A 1 147 ? 22.898 -10.967 -17.930 1.00 87.81 147 LEU A O 1
ATOM 1171 N N . ARG A 1 148 ? 20.904 -11.997 -18.098 1.00 87.88 148 ARG A N 1
ATOM 1172 C CA . ARG A 1 148 ? 20.650 -12.072 -16.654 1.00 87.88 148 ARG A CA 1
ATOM 1173 C C . ARG A 1 148 ? 21.801 -12.763 -15.923 1.00 87.88 148 ARG A C 1
ATOM 1175 O O . ARG A 1 148 ? 22.310 -12.217 -14.948 1.00 87.88 148 ARG A O 1
ATOM 1182 N N . ASN A 1 149 ? 22.240 -13.924 -16.405 1.00 89.69 149 ASN A N 1
ATOM 1183 C CA . ASN A 1 149 ? 23.332 -14.675 -15.788 1.00 89.69 149 ASN A CA 1
ATOM 1184 C C . ASN A 1 149 ? 24.653 -13.896 -15.798 1.00 89.69 149 ASN A C 1
ATOM 1186 O O . ASN A 1 149 ? 25.386 -13.954 -14.812 1.00 89.69 149 ASN A O 1
ATOM 1190 N N . CYS A 1 150 ? 24.952 -13.148 -16.863 1.00 90.31 150 CYS A N 1
ATOM 1191 C CA . CYS A 1 150 ? 26.128 -12.277 -16.920 1.00 90.31 150 CYS A CA 1
ATOM 1192 C C . CYS A 1 150 ? 26.086 -11.205 -15.823 1.00 90.31 150 CYS A C 1
ATOM 1194 O O . CYS A 1 150 ? 27.041 -11.077 -15.061 1.00 90.31 150 CYS A O 1
ATOM 1196 N N . PHE A 1 151 ? 24.966 -10.493 -15.673 1.00 88.00 151 PHE A N 1
ATOM 1197 C CA . PHE A 1 151 ? 24.821 -9.477 -14.625 1.00 88.00 151 PHE A CA 1
ATOM 1198 C C . PHE A 1 151 ? 24.850 -10.073 -13.216 1.00 88.00 151 PHE A C 1
ATOM 1200 O O . PHE A 1 151 ? 25.516 -9.529 -12.337 1.00 88.00 151 PHE A O 1
ATOM 1207 N N . THR A 1 152 ? 24.197 -11.217 -13.001 1.00 88.12 152 THR A N 1
ATOM 1208 C CA . THR A 1 152 ? 24.237 -11.908 -11.705 1.00 88.12 152 THR A CA 1
ATOM 1209 C C . THR A 1 152 ? 25.656 -12.354 -11.344 1.00 88.12 152 THR A C 1
ATOM 1211 O O . THR A 1 152 ? 26.076 -12.164 -10.205 1.00 88.12 152 THR A O 1
ATOM 1214 N N . LYS A 1 153 ? 26.436 -12.878 -12.303 1.00 92.06 153 LYS A N 1
ATOM 1215 C CA . LYS A 1 153 ? 27.855 -13.224 -12.089 1.00 92.06 153 LYS A CA 1
ATOM 1216 C C . LYS A 1 153 ? 28.716 -12.006 -11.755 1.00 92.06 153 LYS A C 1
ATOM 1218 O O . LYS A 1 153 ? 29.655 -12.133 -10.978 1.00 92.06 153 LYS A O 1
ATOM 1223 N N . SER A 1 154 ? 28.369 -10.838 -12.287 1.00 87.31 154 SER A N 1
ATOM 1224 C CA . SER A 1 154 ? 29.016 -9.562 -11.964 1.00 87.31 154 SER A CA 1
ATOM 1225 C C . SER A 1 154 ? 28.521 -8.932 -10.651 1.00 87.31 154 SER A C 1
ATOM 1227 O O . SER A 1 154 ? 28.866 -7.791 -10.361 1.00 87.31 154 SER A O 1
ATOM 1229 N N . GLY A 1 155 ? 27.715 -9.646 -9.855 1.00 84.75 155 GLY A N 1
ATOM 1230 C CA . GLY A 1 155 ? 27.256 -9.205 -8.534 1.00 84.75 155 GLY A CA 1
ATOM 1231 C C . GLY A 1 155 ? 25.979 -8.359 -8.532 1.00 84.75 155 GLY A C 1
ATOM 1232 O O . GLY A 1 155 ? 25.574 -7.879 -7.475 1.00 84.75 155 GLY A O 1
ATOM 1233 N N . TYR A 1 156 ? 25.313 -8.183 -9.676 1.00 81.25 156 TYR A N 1
ATOM 1234 C CA . TYR A 1 156 ? 24.077 -7.404 -9.752 1.00 81.25 156 TYR A CA 1
ATOM 1235 C C . TYR A 1 156 ? 22.845 -8.238 -9.381 1.00 81.25 156 TYR A C 1
ATOM 1237 O O . TYR A 1 156 ? 22.675 -9.377 -9.825 1.00 81.25 156 TYR A O 1
ATOM 1245 N N . GLY A 1 157 ? 21.921 -7.625 -8.638 1.00 81.69 157 GLY A N 1
ATOM 1246 C CA . GLY A 1 157 ? 20.553 -8.122 -8.508 1.00 81.69 157 GLY A CA 1
ATOM 1247 C C . GLY A 1 157 ? 19.769 -7.841 -9.790 1.00 81.69 157 GLY A C 1
ATOM 1248 O O . GLY A 1 157 ? 19.600 -6.684 -10.164 1.00 81.69 157 GLY A O 1
ATOM 1249 N N . VAL A 1 158 ? 19.295 -8.888 -10.468 1.00 83.94 158 VAL A N 1
ATOM 1250 C CA . VAL A 1 158 ? 18.596 -8.762 -11.756 1.00 83.94 158 VAL A CA 1
ATOM 1251 C C . VAL A 1 158 ? 17.116 -9.080 -11.590 1.00 83.94 158 VAL A C 1
ATOM 1253 O O . VAL A 1 158 ? 16.756 -10.143 -11.087 1.00 83.94 158 VAL A O 1
ATOM 1256 N N . VAL A 1 159 ? 16.262 -8.175 -12.067 1.00 84.00 159 VAL A N 1
ATOM 1257 C CA . VAL A 1 159 ? 14.814 -8.381 -12.175 1.00 84.00 159 VAL A CA 1
ATOM 1258 C C . VAL A 1 159 ? 14.449 -8.421 -13.653 1.00 84.00 159 VAL A C 1
ATOM 1260 O O . VAL A 1 159 ? 14.763 -7.491 -14.391 1.00 84.00 159 VAL A O 1
ATOM 1263 N N . ILE A 1 160 ? 13.783 -9.492 -14.086 1.00 84.88 160 ILE A N 1
ATOM 1264 C CA . ILE A 1 160 ? 13.325 -9.636 -15.471 1.00 84.88 160 ILE A CA 1
ATOM 1265 C C . ILE A 1 160 ? 11.863 -9.200 -15.561 1.00 84.88 160 ILE A C 1
ATOM 1267 O O . ILE A 1 160 ? 11.020 -9.699 -14.813 1.00 84.88 160 ILE A O 1
ATOM 1271 N N . LEU A 1 161 ? 11.570 -8.305 -16.505 1.00 81.88 161 LEU A N 1
ATOM 1272 C CA . LEU A 1 161 ? 10.210 -7.959 -16.912 1.00 81.88 161 LEU A CA 1
ATOM 1273 C C . LEU A 1 161 ? 9.888 -8.651 -18.245 1.00 81.88 161 LEU A C 1
ATOM 1275 O O . LEU A 1 161 ? 10.715 -8.616 -19.153 1.00 81.88 161 LEU A O 1
ATOM 1279 N N . GLN A 1 162 ? 8.721 -9.289 -18.370 1.00 80.19 162 GLN A N 1
ATOM 1280 C CA . GLN A 1 162 ? 8.282 -9.942 -19.617 1.00 80.19 162 GLN A CA 1
ATOM 1281 C C . GLN A 1 162 ? 6.814 -9.634 -19.917 1.00 80.19 162 GLN A C 1
ATOM 1283 O O . GLN A 1 162 ? 5.990 -9.678 -19.007 1.00 80.19 162 GLN A O 1
ATOM 1288 N N . GLU A 1 163 ? 6.465 -9.385 -21.180 1.00 76.44 163 GLU A N 1
ATOM 1289 C CA . GLU A 1 163 ? 5.058 -9.279 -21.607 1.00 76.44 163 GLU A CA 1
ATOM 1290 C C . GLU A 1 163 ? 4.322 -10.610 -21.423 1.00 76.44 163 GLU A C 1
ATOM 1292 O O . GLU A 1 163 ? 3.267 -10.666 -20.797 1.00 76.44 163 GLU A O 1
ATOM 1297 N N . ILE A 1 164 ? 4.929 -11.702 -21.896 1.00 76.94 164 ILE A N 1
ATOM 1298 C CA . ILE A 1 164 ? 4.448 -13.067 -21.686 1.00 76.94 164 ILE A CA 1
ATOM 1299 C C . ILE A 1 164 ? 5.428 -13.762 -20.749 1.00 76.94 164 ILE A C 1
ATOM 1301 O O . ILE A 1 164 ? 6.598 -13.952 -21.080 1.00 76.94 164 ILE A O 1
ATOM 1305 N N . LYS A 1 165 ? 4.954 -14.139 -19.561 1.00 73.81 165 LYS A N 1
ATOM 1306 C CA . LYS A 1 165 ? 5.793 -14.767 -18.541 1.00 73.81 165 LYS A CA 1
ATOM 1307 C C . LYS A 1 165 ? 6.205 -16.180 -18.967 1.00 73.81 165 LYS A C 1
ATOM 1309 O O . LYS A 1 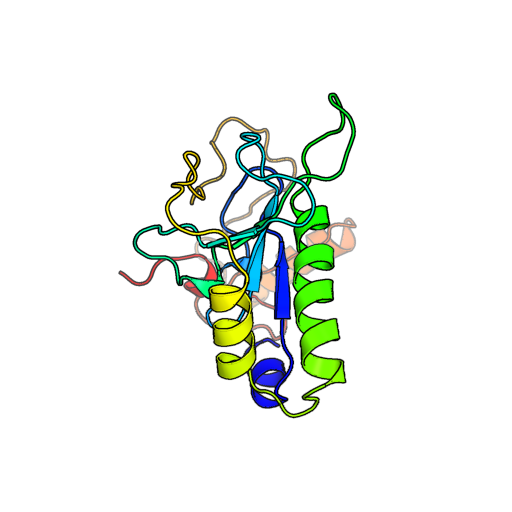165 ? 5.405 -17.108 -18.873 1.00 73.81 165 LYS A O 1
ATOM 1314 N N . THR A 1 166 ? 7.464 -16.343 -19.357 1.00 74.38 166 THR A N 1
ATOM 1315 C CA . THR A 1 166 ? 8.088 -17.642 -19.662 1.00 74.38 166 THR A CA 1
ATOM 1316 C C . THR A 1 166 ? 9.051 -18.081 -18.561 1.00 74.38 166 THR A C 1
ATOM 1318 O O . THR A 1 166 ? 9.215 -19.275 -18.324 1.00 74.38 166 THR A O 1
ATOM 1321 N N . THR A 1 167 ? 9.622 -17.130 -17.815 1.00 73.69 167 THR A N 1
ATOM 1322 C CA . THR A 1 167 ? 10.543 -17.403 -16.703 1.00 73.69 167 THR A CA 1
ATOM 1323 C C . THR A 1 167 ? 9.806 -17.368 -15.361 1.00 73.69 167 THR A C 1
ATOM 1325 O O . THR A 1 167 ? 8.995 -16.478 -15.108 1.00 73.69 167 THR A O 1
ATOM 1328 N N . SER A 1 168 ? 10.079 -18.318 -14.459 1.00 73.19 168 SER A N 1
ATOM 1329 C CA . SER A 1 168 ? 9.340 -18.489 -13.192 1.00 73.19 168 SER A CA 1
ATOM 1330 C C . SER A 1 168 ? 9.392 -17.265 -12.262 1.00 73.19 168 SER A C 1
ATOM 1332 O O . SER A 1 168 ? 8.405 -16.964 -11.579 1.00 73.19 168 SER A O 1
ATOM 1334 N N . ASP A 1 169 ? 10.487 -16.510 -12.284 1.00 73.88 169 ASP A N 1
ATOM 1335 C CA . ASP A 1 169 ? 10.744 -15.333 -11.452 1.00 73.88 169 ASP A CA 1
ATOM 1336 C C . ASP A 1 169 ? 10.600 -13.993 -12.188 1.00 73.88 169 ASP A C 1
ATOM 1338 O O . ASP A 1 169 ? 10.723 -12.941 -11.562 1.00 73.88 169 ASP A O 1
ATOM 1342 N N . ALA A 1 170 ? 10.244 -14.007 -13.476 1.00 80.62 170 ALA A N 1
ATOM 1343 C CA . ALA A 1 170 ? 9.922 -12.781 -14.194 1.00 80.62 170 ALA A CA 1
ATOM 1344 C C . ALA A 1 170 ? 8.645 -12.120 -13.645 1.00 80.62 170 ALA A C 1
ATOM 1346 O O . ALA A 1 170 ? 7.673 -12.792 -13.248 1.00 80.62 170 ALA A O 1
ATOM 1347 N N . ILE A 1 171 ? 8.652 -10.787 -13.646 1.00 78.88 171 ILE A N 1
ATOM 1348 C CA . ILE A 1 171 ? 7.492 -9.954 -13.341 1.00 78.88 171 ILE A CA 1
ATOM 1349 C C . ILE A 1 171 ? 6.785 -9.620 -14.665 1.00 78.88 171 ILE A C 1
ATOM 1351 O O . ILE A 1 171 ? 7.419 -9.081 -15.572 1.00 78.88 171 ILE A O 1
ATOM 1355 N N . PRO A 1 172 ? 5.488 -9.936 -14.800 1.00 80.94 172 PRO A N 1
ATOM 1356 C CA . PRO A 1 172 ? 4.697 -9.530 -15.956 1.00 80.94 172 PRO A CA 1
ATOM 1357 C C . PRO A 1 172 ? 4.738 -8.008 -16.198 1.00 80.94 172 PRO A C 1
ATOM 1359 O O . PRO A 1 172 ? 4.607 -7.225 -15.254 1.00 80.94 172 PRO A O 1
ATOM 1362 N N . MET A 1 173 ? 4.959 -7.586 -17.448 1.00 76.69 173 MET A N 1
ATOM 1363 C CA . MET A 1 173 ? 5.058 -6.167 -17.827 1.00 76.69 173 MET A CA 1
ATOM 1364 C C . MET A 1 173 ? 3.721 -5.430 -17.739 1.00 76.69 173 MET A C 1
ATOM 1366 O O . MET A 1 173 ? 3.715 -4.229 -17.483 1.00 76.69 173 MET A O 1
ATOM 1370 N N . ASP A 1 174 ? 2.603 -6.137 -17.892 1.00 72.31 174 ASP A N 1
ATOM 1371 C CA . ASP A 1 174 ? 1.244 -5.609 -17.713 1.00 72.31 174 ASP A CA 1
ATOM 1372 C C . ASP A 1 174 ? 1.024 -4.992 -16.320 1.00 72.31 174 ASP A C 1
ATOM 1374 O O . ASP A 1 174 ? 0.211 -4.090 -16.166 1.00 72.31 174 ASP A O 1
ATOM 1378 N N . TYR A 1 175 ? 1.802 -5.382 -15.306 1.00 65.31 175 TYR A N 1
ATOM 1379 C CA . TYR A 1 175 ? 1.788 -4.704 -14.007 1.00 65.31 175 TYR A CA 1
ATOM 1380 C C . TYR A 1 175 ? 2.298 -3.263 -14.058 1.00 65.31 175 TYR A C 1
ATOM 1382 O O . TYR A 1 175 ? 1.964 -2.478 -13.175 1.00 65.31 175 TYR A O 1
ATOM 1390 N N . TYR A 1 176 ? 3.110 -2.895 -15.044 1.00 65.81 176 TYR A N 1
ATOM 1391 C CA . TYR A 1 176 ? 3.709 -1.563 -15.146 1.00 65.81 176 TYR A CA 1
ATOM 1392 C C . TYR A 1 176 ? 3.059 -0.687 -16.219 1.00 65.81 176 TYR A C 1
ATOM 1394 O O . TYR A 1 176 ? 3.322 0.515 -16.245 1.00 65.81 176 TYR A O 1
ATOM 1402 N N . PHE A 1 177 ? 2.196 -1.253 -17.063 1.00 60.81 177 PHE A N 1
ATOM 1403 C CA . PHE A 1 177 ? 1.446 -0.514 -18.072 1.00 60.81 177 PHE A CA 1
ATOM 1404 C C . PHE A 1 177 ? -0.003 -0.304 -17.630 1.00 60.81 177 PHE A C 1
ATOM 1406 O O . PHE A 1 177 ? -0.596 -1.156 -16.976 1.00 60.81 177 PHE A O 1
ATOM 1413 N N . GLU A 1 178 ? -0.576 0.856 -17.956 1.00 48.75 178 GLU A N 1
ATOM 1414 C CA . GLU A 1 178 ? -2.014 1.070 -17.764 1.00 48.75 178 GLU A CA 1
ATOM 1415 C C . GLU A 1 178 ? -2.777 0.251 -18.816 1.00 48.75 178 GLU A C 1
ATOM 1417 O O . GLU A 1 178 ? -2.377 0.232 -19.984 1.00 48.75 178 GLU A O 1
ATOM 1422 N N . GLU A 1 179 ? -3.855 -0.430 -18.410 1.00 51.62 179 GLU A N 1
ATOM 1423 C CA . GLU A 1 179 ? -4.835 -0.965 -19.363 1.00 51.62 179 GLU A CA 1
ATOM 1424 C C . GLU A 1 179 ? -5.333 0.214 -20.216 1.00 51.62 179 GLU A C 1
ATOM 1426 O O . GLU A 1 179 ? -5.755 1.237 -19.668 1.00 51.62 179 GLU A O 1
ATOM 1431 N N . LYS A 1 180 ? -5.175 0.106 -21.540 1.00 42.31 180 LYS A N 1
ATOM 1432 C CA . LYS A 1 180 ? -5.656 1.109 -22.499 1.00 42.31 180 LYS A CA 1
ATOM 1433 C C . LYS A 1 180 ? -7.176 1.140 -22.553 1.00 42.31 180 LYS A C 1
ATOM 1435 O O . LYS A 1 180 ? -7.775 0.042 -22.524 1.00 42.31 180 LYS A O 1
#